Protein AF-A0A958PNJ7-F1 (afdb_monomer_lite)

Radius of gyration: 9.67 Å; chains: 1; bounding box: 20×25×20 Å

Sequence (49 aa):
MNVEIKSDSVLGDLVAGDYRLGAVLSTYGLDFCCHGNRTLAEACEQQSV

Secondary structure (DSSP, 8-state):
------TTSBHHHHHHH-HHHHHHHHHHT--TTT-TTSBHHHHHHHHT-

pLDDT: mean 83.01, std 9.64, range [42.38, 90.94]

Foldseek 3Di:
DDDDADQQDFQLVSCVVPVVVVVVCVVLVQPCPVRRGDGNNVSCVVSVD

Structure (mmCIF, N/CA/C/O backbone):
data_AF-A0A958PNJ7-F1
#
_entry.id   AF-A0A958PNJ7-F1
#
loop_
_atom_site.group_PDB
_atom_site.id
_atom_site.type_symbol
_atom_site.label_atom_id
_atom_site.label_alt_id
_atom_site.label_comp_id
_atom_site.label_asym_id
_atom_site.label_entity_id
_atom_site.label_seq_id
_atom_site.pdbx_PDB_ins_code
_atom_site.Cartn_x
_atom_site.Cartn_y
_atom_site.Cartn_z
_atom_site.occupancy
_atom_site.B_iso_or_equiv
_atom_site.auth_seq_id
_atom_site.auth_comp_id
_atom_site.auth_asym_id
_atom_site.auth_atom_id
_atom_site.pdbx_PDB_model_num
ATOM 1 N N . MET A 1 1 ? 6.066 -16.641 -10.809 1.00 42.38 1 MET A N 1
ATOM 2 C CA . MET A 1 1 ? 6.290 -15.791 -9.624 1.00 42.38 1 MET A CA 1
ATOM 3 C C . MET A 1 1 ? 4.965 -15.644 -8.903 1.00 42.38 1 MET A C 1
ATOM 5 O O . MET A 1 1 ? 3.990 -15.293 -9.552 1.00 42.38 1 MET A O 1
ATOM 9 N N . ASN A 1 2 ? 4.924 -15.959 -7.611 1.00 59.59 2 ASN A N 1
ATOM 10 C CA . ASN A 1 2 ? 3.768 -15.739 -6.749 1.00 59.59 2 ASN A CA 1
ATOM 11 C C . ASN A 1 2 ? 4.121 -14.562 -5.842 1.00 59.59 2 ASN A C 1
ATOM 13 O O . ASN A 1 2 ? 5.102 -14.645 -5.108 1.00 59.59 2 ASN A O 1
ATOM 17 N N . VAL A 1 3 ? 3.376 -13.464 -5.946 1.00 66.94 3 VAL A N 1
ATOM 18 C CA . VAL A 1 3 ? 3.492 -12.344 -5.013 1.00 66.94 3 VAL A CA 1
ATOM 19 C C . VAL A 1 3 ? 2.740 -12.727 -3.736 1.00 66.94 3 VAL A C 1
ATOM 21 O O . VAL A 1 3 ? 1.558 -13.071 -3.780 1.00 66.94 3 VAL A O 1
ATOM 24 N N . GLU A 1 4 ? 3.436 -12.770 -2.602 1.00 75.00 4 GLU A N 1
ATOM 25 C CA . GLU A 1 4 ? 2.808 -13.005 -1.300 1.00 75.00 4 GLU A CA 1
ATOM 26 C C . GLU A 1 4 ? 2.211 -11.689 -0.796 1.00 75.00 4 GLU A C 1
ATOM 28 O O . GLU A 1 4 ? 2.938 -10.766 -0.435 1.00 75.00 4 GLU A O 1
ATOM 33 N N . ILE A 1 5 ? 0.882 -11.594 -0.778 1.00 80.94 5 ILE A N 1
ATOM 34 C CA . ILE A 1 5 ? 0.169 -10.415 -0.276 1.00 80.94 5 ILE A CA 1
ATOM 35 C C . ILE A 1 5 ? 0.008 -10.568 1.238 1.00 80.94 5 ILE A C 1
ATOM 37 O O . ILE A 1 5 ? -0.691 -11.474 1.696 1.00 80.94 5 ILE A O 1
ATOM 41 N N . LYS A 1 6 ? 0.647 -9.691 2.019 1.00 85.38 6 LYS A N 1
ATOM 42 C CA . LYS A 1 6 ? 0.484 -9.625 3.479 1.00 85.38 6 LYS A CA 1
ATOM 43 C C . LYS A 1 6 ? -0.135 -8.298 3.891 1.00 85.38 6 LYS A C 1
ATOM 45 O O . LYS A 1 6 ? 0.037 -7.285 3.223 1.00 85.38 6 LYS A O 1
ATOM 50 N N . SER A 1 7 ? -0.811 -8.294 5.033 1.00 85.44 7 SER A N 1
ATOM 51 C CA . SER A 1 7 ? -1.425 -7.086 5.594 1.00 85.44 7 SER A CA 1
ATOM 52 C C . SER A 1 7 ? -0.383 -6.022 5.974 1.00 85.44 7 SER A C 1
ATOM 54 O O . SER A 1 7 ? -0.665 -4.837 5.883 1.00 85.44 7 SER A O 1
ATOM 56 N N . ASP A 1 8 ? 0.831 -6.448 6.333 1.00 88.44 8 ASP A N 1
ATOM 57 C CA . ASP A 1 8 ? 1.995 -5.588 6.606 1.00 88.44 8 ASP A CA 1
ATOM 58 C C . ASP A 1 8 ? 2.683 -5.077 5.324 1.00 88.44 8 ASP A C 1
ATOM 60 O O . ASP A 1 8 ? 3.489 -4.153 5.359 1.00 88.44 8 ASP A O 1
ATOM 64 N N . SER A 1 9 ? 2.354 -5.646 4.160 1.00 89.50 9 SER A N 1
ATOM 65 C CA . SER A 1 9 ? 2.949 -5.213 2.899 1.00 89.50 9 SER A CA 1
ATOM 66 C C . SER A 1 9 ? 2.464 -3.819 2.519 1.00 89.50 9 SER A C 1
ATOM 68 O O . SER A 1 9 ? 1.269 -3.515 2.554 1.00 89.50 9 SER A O 1
ATOM 70 N N . VAL A 1 10 ? 3.410 -2.981 2.107 1.00 90.50 10 VAL A N 1
ATOM 71 C CA . VAL A 1 10 ? 3.159 -1.622 1.631 1.00 90.50 10 VAL A CA 1
ATOM 72 C C . VAL A 1 10 ? 2.467 -1.671 0.271 1.00 90.50 10 VAL A C 1
ATOM 74 O O . VAL A 1 10 ? 2.917 -2.376 -0.634 1.00 90.50 10 VAL A O 1
ATOM 77 N N . LEU A 1 11 ? 1.391 -0.897 0.105 1.00 88.88 11 LEU A N 1
ATOM 78 C CA . LEU A 1 11 ? 0.620 -0.842 -1.143 1.00 88.88 11 LEU A CA 1
ATOM 79 C C . LEU A 1 11 ? 1.499 -0.524 -2.355 1.00 88.88 11 LEU A C 1
ATOM 81 O O . LEU A 1 11 ? 1.376 -1.161 -3.397 1.00 88.88 11 LEU A O 1
ATOM 85 N N . GLY A 1 12 ? 2.401 0.446 -2.2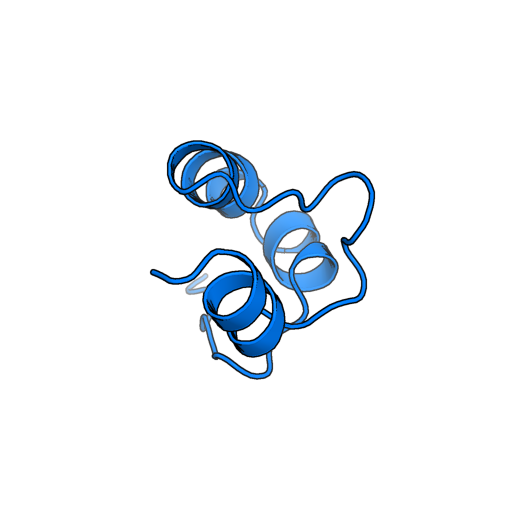18 1.00 88.81 12 GLY A N 1
ATOM 86 C CA . GLY A 1 12 ? 3.317 0.842 -3.281 1.00 88.81 12 GLY A CA 1
ATOM 87 C C . GLY A 1 12 ? 4.275 -0.275 -3.687 1.00 88.81 12 GLY A C 1
ATOM 88 O O . GLY A 1 12 ? 4.519 -0.444 -4.875 1.00 88.81 12 GLY A O 1
ATOM 89 N N . ASP A 1 13 ? 4.761 -1.068 -2.732 1.00 89.88 13 ASP A N 1
ATOM 90 C CA . ASP A 1 13 ? 5.677 -2.185 -2.998 1.00 89.88 13 ASP A CA 1
ATOM 91 C C . ASP A 1 13 ? 4.942 -3.347 -3.683 1.00 89.88 13 ASP A C 1
ATOM 93 O O . ASP A 1 13 ? 5.414 -3.905 -4.673 1.00 89.88 13 ASP A O 1
ATOM 97 N N . LEU A 1 14 ? 3.709 -3.619 -3.237 1.00 88.69 14 LEU A N 1
ATOM 98 C CA . LEU A 1 14 ? 2.798 -4.565 -3.879 1.00 88.69 14 LEU A CA 1
ATOM 99 C C . LEU A 1 14 ? 2.514 -4.176 -5.335 1.00 88.69 14 LEU A C 1
ATOM 101 O O . LEU A 1 14 ? 2.629 -5.015 -6.222 1.00 88.69 14 LEU A O 1
ATOM 105 N N . VAL A 1 15 ? 2.180 -2.911 -5.600 1.00 88.31 15 VAL A N 1
ATOM 106 C CA . VAL A 1 15 ? 1.898 -2.426 -6.962 1.00 88.31 15 VAL A CA 1
ATOM 107 C C . VAL A 1 15 ? 3.171 -2.349 -7.814 1.00 88.31 15 VAL A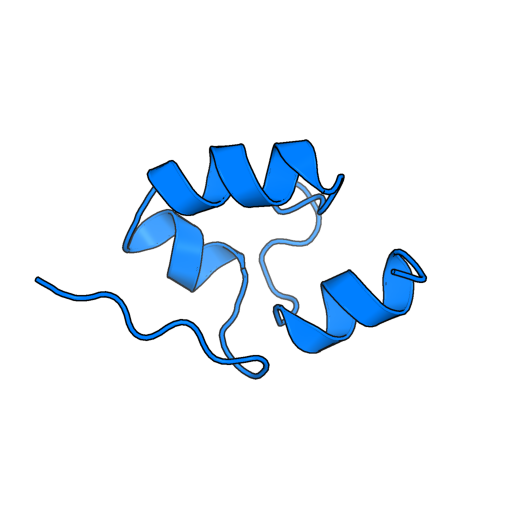 C 1
ATOM 109 O O . VAL A 1 15 ? 3.112 -2.604 -9.016 1.00 88.31 15 VAL A O 1
ATOM 112 N N . ALA A 1 16 ? 4.325 -2.037 -7.216 1.00 88.62 16 ALA A N 1
ATOM 113 C CA . ALA A 1 16 ? 5.617 -2.024 -7.903 1.00 88.62 16 ALA A CA 1
ATOM 114 C C . ALA A 1 16 ? 6.072 -3.434 -8.311 1.00 88.62 16 ALA A C 1
ATOM 116 O O . ALA A 1 16 ? 6.623 -3.608 -9.399 1.00 88.62 16 ALA A O 1
ATOM 117 N N . GLY A 1 17 ? 5.821 -4.436 -7.464 1.00 86.88 17 GLY A N 1
ATOM 118 C CA . GLY A 1 17 ? 6.063 -5.843 -7.778 1.00 86.88 17 GLY A CA 1
ATOM 119 C C . GLY A 1 17 ? 5.009 -6.441 -8.714 1.00 86.88 17 GLY A C 1
ATOM 120 O O . GLY A 1 17 ? 5.341 -7.257 -9.573 1.00 86.88 17 GLY A O 1
ATOM 121 N N . ASP A 1 18 ? 3.749 -6.023 -8.575 1.00 87.62 18 ASP A N 1
ATOM 122 C CA . ASP A 1 18 ? 2.623 -6.537 -9.349 1.00 87.62 18 ASP A CA 1
ATOM 123 C C . ASP A 1 18 ? 1.576 -5.440 -9.618 1.00 87.62 18 ASP A C 1
ATOM 125 O O . ASP A 1 18 ? 0.643 -5.199 -8.849 1.00 87.62 18 ASP A O 1
ATOM 129 N N . TYR A 1 19 ? 1.697 -4.781 -10.773 1.00 87.62 19 TYR A N 1
ATOM 130 C CA . TYR A 1 19 ? 0.812 -3.680 -11.183 1.00 87.62 19 TYR A CA 1
ATOM 131 C C . TYR A 1 19 ? -0.677 -4.068 -11.213 1.00 87.62 19 TYR A C 1
ATOM 133 O O . TYR A 1 19 ? -1.555 -3.207 -11.117 1.00 87.62 19 TYR A O 1
ATOM 141 N N . ARG A 1 20 ? -0.980 -5.368 -11.330 1.00 89.31 20 ARG A N 1
ATOM 142 C CA . ARG A 1 20 ? -2.347 -5.904 -11.306 1.00 89.31 20 ARG A CA 1
ATOM 143 C C . ARG A 1 20 ? -3.027 -5.653 -9.966 1.00 89.31 20 ARG A C 1
ATOM 145 O O . ARG A 1 20 ? -4.238 -5.437 -9.939 1.00 89.31 20 ARG A O 1
ATOM 152 N N . LEU A 1 21 ? -2.256 -5.625 -8.878 1.00 87.94 21 LEU A N 1
ATOM 153 C CA . LEU A 1 21 ? -2.768 -5.291 -7.553 1.00 87.94 21 LEU A CA 1
ATOM 154 C C . LEU A 1 21 ? -3.317 -3.870 -7.524 1.00 87.94 21 LEU A C 1
ATOM 156 O O . LEU A 1 21 ? -4.349 -3.661 -6.908 1.00 87.94 21 LEU A O 1
ATOM 160 N N . GLY A 1 22 ? -2.739 -2.924 -8.270 1.00 88.88 22 GLY A N 1
ATOM 161 C CA . GLY A 1 22 ? -3.262 -1.557 -8.360 1.00 88.88 22 GLY A CA 1
ATOM 162 C C . GLY A 1 22 ? -4.712 -1.510 -8.851 1.00 88.88 22 GLY A C 1
ATOM 163 O O . GLY A 1 22 ? -5.529 -0.781 -8.296 1.00 88.88 22 GLY A O 1
ATOM 164 N N . ALA A 1 23 ? -5.070 -2.347 -9.830 1.00 89.44 23 ALA A N 1
ATOM 165 C CA . ALA A 1 23 ? -6.446 -2.444 -10.323 1.00 89.44 23 ALA A CA 1
ATOM 166 C C . ALA A 1 23 ? -7.400 -3.070 -9.288 1.00 89.44 23 ALA A C 1
ATOM 168 O O . ALA A 1 23 ? -8.535 -2.614 -9.134 1.00 89.44 23 ALA A O 1
ATOM 169 N N . VAL A 1 24 ? -6.937 -4.085 -8.550 1.00 87.94 24 VAL A N 1
ATOM 170 C CA . VAL A 1 24 ? -7.708 -4.709 -7.462 1.00 87.94 24 VAL A CA 1
ATOM 171 C C . VAL A 1 24 ? -7.928 -3.706 -6.332 1.00 87.94 24 VAL A C 1
ATOM 173 O O . VAL A 1 24 ? -9.065 -3.444 -5.962 1.00 87.94 24 VAL A O 1
ATOM 176 N N . LEU A 1 25 ? -6.857 -3.081 -5.844 1.00 87.25 25 LEU A N 1
ATOM 177 C CA . LEU A 1 25 ? -6.877 -2.044 -4.813 1.00 87.25 25 LEU A CA 1
ATOM 178 C C . LEU A 1 25 ? -7.822 -0.904 -5.201 1.00 87.25 25 LEU A C 1
ATOM 180 O O . LEU A 1 25 ? -8.693 -0.534 -4.422 1.00 87.25 25 LEU A O 1
ATOM 184 N N . SER A 1 26 ? -7.733 -0.429 -6.444 1.00 86.38 26 SER A N 1
ATOM 185 C CA . SER A 1 26 ? -8.625 0.606 -6.968 1.00 86.38 26 SER A CA 1
ATOM 186 C C . SER A 1 26 ? -10.095 0.166 -7.005 1.00 86.38 26 SER A C 1
ATOM 188 O O . SER A 1 26 ? -10.968 0.995 -6.770 1.00 86.38 26 SER A O 1
ATOM 190 N N . THR A 1 27 ? -10.379 -1.126 -7.215 1.00 87.62 27 THR A N 1
ATOM 191 C CA . THR A 1 27 ? -11.744 -1.687 -7.143 1.00 87.62 27 THR A CA 1
ATOM 192 C C . THR A 1 27 ? -12.301 -1.661 -5.717 1.00 87.62 27 THR A C 1
ATOM 194 O O . THR A 1 27 ? -13.493 -1.425 -5.536 1.00 87.62 27 THR A O 1
ATOM 197 N N . TYR A 1 28 ? -11.447 -1.850 -4.707 1.00 85.06 28 TYR A N 1
ATOM 198 C CA . TYR A 1 28 ? -11.813 -1.691 -3.292 1.00 85.06 28 TYR A CA 1
ATOM 199 C C . TYR A 1 28 ? -11.822 -0.223 -2.828 1.00 85.06 28 TYR A C 1
ATOM 201 O O . TYR A 1 28 ?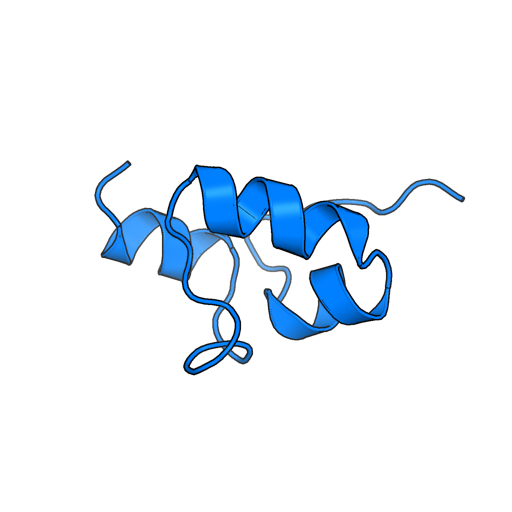 -12.259 0.062 -1.719 1.00 85.06 28 TYR A O 1
ATOM 209 N N . GLY A 1 29 ? -11.379 0.709 -3.679 1.00 82.50 29 GLY A N 1
ATOM 210 C CA . GLY A 1 29 ? -11.238 2.129 -3.354 1.00 82.50 29 GLY A CA 1
ATOM 211 C C . GLY A 1 29 ? -9.933 2.481 -2.632 1.00 82.50 29 GLY A C 1
ATOM 212 O O . GLY A 1 29 ? -9.793 3.606 -2.148 1.00 82.50 29 GLY A O 1
ATOM 213 N N . LEU A 1 30 ? -8.979 1.551 -2.539 1.00 84.94 30 LEU A N 1
ATOM 214 C CA . LEU A 1 30 ? -7.727 1.738 -1.809 1.00 84.94 30 LEU A CA 1
ATOM 215 C C . LEU A 1 30 ? -6.819 2.673 -2.613 1.00 84.94 30 LEU A C 1
ATOM 217 O O . LEU A 1 30 ? -6.210 2.283 -3.611 1.00 84.94 30 LEU A O 1
ATOM 221 N N . ASP A 1 31 ? -6.740 3.928 -2.171 1.00 78.75 31 ASP A N 1
ATOM 222 C CA . ASP A 1 31 ? -5.968 4.973 -2.842 1.00 78.75 31 ASP A CA 1
ATOM 223 C C . ASP A 1 31 ? -4.454 4.754 -2.656 1.00 78.75 31 ASP A C 1
ATOM 225 O O . ASP A 1 31 ? -3.841 5.190 -1.677 1.00 78.75 31 ASP A O 1
ATOM 229 N N . PHE A 1 32 ? -3.841 3.991 -3.561 1.00 82.94 32 PHE A N 1
ATOM 230 C CA . PHE A 1 32 ? -2.400 3.714 -3.552 1.00 82.94 32 PHE A CA 1
ATOM 231 C C . PHE A 1 32 ? -1.578 4.840 -4.203 1.00 82.94 32 PHE A C 1
ATOM 233 O O . PHE A 1 32 ? -0.356 4.857 -4.069 1.00 82.94 32 PHE A O 1
ATOM 240 N N . CYS A 1 33 ? -2.227 5.779 -4.902 1.00 78.00 33 CYS A N 1
ATOM 241 C CA . CYS A 1 33 ? -1.558 6.849 -5.641 1.00 78.00 33 CYS A CA 1
ATOM 242 C C . CYS A 1 33 ? -1.057 7.962 -4.709 1.00 78.00 33 CYS A C 1
ATOM 244 O O . CYS A 1 33 ? 0.090 8.388 -4.826 1.00 78.00 33 CYS A O 1
ATOM 246 N N . CYS A 1 34 ? -1.886 8.418 -3.763 1.00 79.25 34 CYS A N 1
ATOM 247 C CA . CYS A 1 34 ? -1.480 9.434 -2.781 1.00 79.25 34 CYS A CA 1
ATOM 248 C C . CYS A 1 34 ? -0.891 8.826 -1.503 1.00 79.25 34 CYS A C 1
ATOM 250 O O . CYS A 1 34 ? -0.021 9.421 -0.871 1.00 79.25 34 CYS A O 1
ATOM 252 N N . HIS A 1 35 ? -1.340 7.630 -1.130 1.00 80.00 35 HIS A N 1
ATOM 253 C CA . HIS A 1 35 ? -0.956 6.964 0.109 1.00 80.00 35 HIS A CA 1
ATOM 254 C C . HIS A 1 35 ? -0.339 5.593 -0.199 1.00 80.00 35 HIS A C 1
ATOM 256 O O . HIS A 1 35 ? -0.721 4.570 0.359 1.00 80.00 35 HIS A O 1
ATOM 262 N N . GLY A 1 36 ? 0.625 5.552 -1.117 1.00 81.25 36 GLY A N 1
ATOM 263 C CA . GLY A 1 36 ? 1.325 4.314 -1.469 1.00 81.25 36 GLY A CA 1
ATOM 264 C C . GLY A 1 36 ? 2.266 3.796 -0.377 1.00 81.25 36 GLY A C 1
ATOM 265 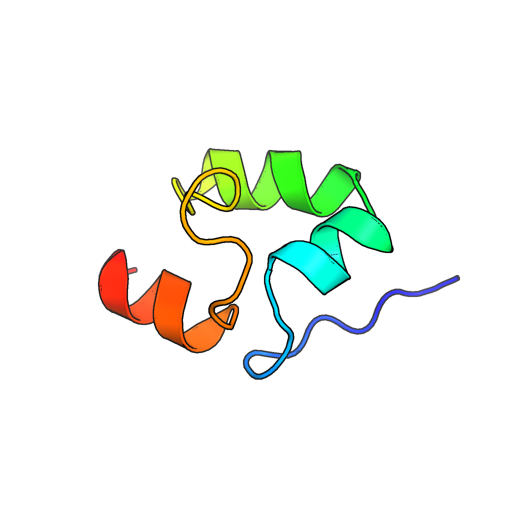O O . GLY A 1 36 ? 2.701 2.657 -0.460 1.00 81.25 36 GLY A O 1
ATOM 266 N N . ASN A 1 37 ? 2.584 4.606 0.640 1.00 86.25 37 ASN A N 1
ATOM 267 C CA . ASN A 1 37 ? 3.526 4.250 1.709 1.00 86.25 37 ASN A CA 1
ATOM 268 C C . ASN A 1 37 ? 2.878 3.552 2.921 1.00 86.25 37 ASN A C 1
ATOM 270 O O . ASN A 1 37 ? 3.591 3.052 3.780 1.00 86.25 37 ASN A O 1
ATOM 274 N N . ARG A 1 38 ? 1.543 3.489 2.982 1.00 89.00 38 ARG A N 1
ATOM 275 C CA . ARG A 1 38 ? 0.811 2.732 4.012 1.00 89.00 38 ARG A CA 1
ATOM 276 C C . ARG A 1 38 ? 0.683 1.260 3.628 1.00 89.00 38 ARG A C 1
ATOM 278 O O . ARG A 1 38 ? 0.760 0.888 2.449 1.00 89.00 38 ARG A O 1
ATOM 285 N N . THR A 1 39 ? 0.484 0.430 4.639 1.00 90.94 39 THR A N 1
ATOM 286 C CA . THR A 1 39 ? 0.296 -1.009 4.471 1.00 90.94 39 THR A CA 1
ATOM 287 C C . THR A 1 39 ? -1.123 -1.335 4.018 1.00 90.94 39 THR A C 1
ATOM 289 O O . THR A 1 39 ? -2.044 -0.521 4.140 1.00 90.94 39 THR A O 1
ATOM 292 N N . LEU A 1 40 ? -1.307 -2.538 3.476 1.00 88.00 40 LEU A N 1
ATOM 293 C CA . LEU A 1 40 ? -2.623 -3.053 3.102 1.00 88.00 40 LEU A CA 1
ATOM 294 C C . LEU A 1 40 ? -3.591 -3.044 4.302 1.00 88.00 40 LEU A C 1
ATOM 296 O O . LEU A 1 40 ? -4.756 -2.699 4.134 1.00 88.00 40 LEU A O 1
ATOM 300 N N . ALA A 1 41 ? -3.101 -3.372 5.505 1.00 88.56 41 ALA A N 1
ATOM 301 C CA . ALA A 1 41 ? -3.879 -3.338 6.744 1.00 88.56 41 ALA A CA 1
ATOM 302 C C . ALA A 1 41 ? -4.402 -1.932 7.049 1.00 88.56 41 AL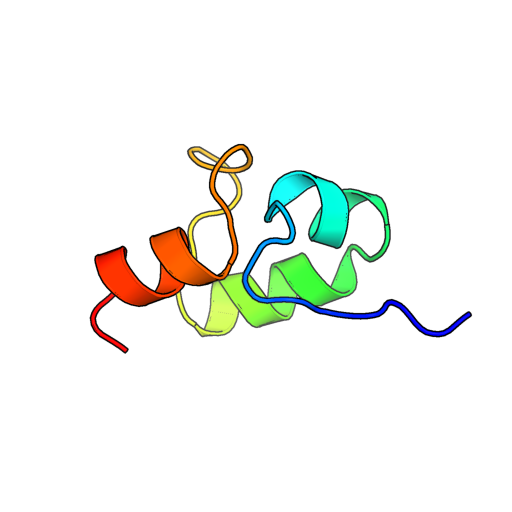A A C 1
ATOM 304 O O . ALA A 1 41 ? -5.606 -1.752 7.209 1.00 88.56 41 ALA A O 1
ATOM 305 N N . GLU A 1 42 ? -3.512 -0.937 7.066 1.00 89.06 42 GLU A N 1
ATOM 306 C CA . GLU A 1 42 ? -3.896 0.442 7.378 1.00 89.06 42 GLU A CA 1
ATOM 307 C C . GLU A 1 42 ? -4.854 1.016 6.339 1.00 89.06 42 GLU A C 1
ATOM 309 O O . GLU A 1 42 ? -5.785 1.749 6.668 1.00 89.06 42 GLU A O 1
ATOM 314 N N . ALA A 1 43 ? -4.639 0.681 5.068 1.00 87.19 43 ALA A N 1
ATOM 315 C CA . ALA A 1 43 ? -5.514 1.131 4.005 1.00 87.19 43 ALA A CA 1
ATOM 316 C C . ALA A 1 43 ? -6.913 0.495 4.107 1.00 87.19 43 ALA A C 1
ATOM 318 O O . ALA A 1 43 ? -7.896 1.215 3.944 1.00 87.19 43 ALA A O 1
ATOM 319 N N . CYS A 1 44 ? -7.015 -0.799 4.443 1.00 85.94 44 CYS A N 1
ATOM 320 C CA . CYS A 1 44 ? -8.301 -1.444 4.737 1.00 85.94 44 CYS A CA 1
ATOM 321 C C . CYS A 1 44 ? -8.987 -0.834 5.968 1.00 85.94 44 CYS A C 1
ATOM 323 O O . CYS A 1 44 ? -10.173 -0.518 5.898 1.00 85.94 44 CYS A O 1
ATOM 325 N N . GLU A 1 45 ? -8.253 -0.599 7.062 1.00 85.81 45 GLU A N 1
ATOM 326 C CA . GLU A 1 45 ? -8.806 0.041 8.267 1.00 85.81 45 GLU A CA 1
ATOM 327 C C . GLU A 1 45 ? -9.352 1.441 7.971 1.00 85.81 45 GLU A C 1
ATOM 329 O O . GLU A 1 45 ? -10.462 1.779 8.383 1.00 85.81 45 GLU A O 1
ATOM 334 N N . GLN A 1 46 ? -8.614 2.252 7.209 1.00 82.94 46 GLN A N 1
ATOM 335 C CA . GLN A 1 46 ? -9.061 3.592 6.821 1.00 82.94 46 GLN A CA 1
ATOM 336 C C . GLN A 1 46 ? -10.269 3.572 5.881 1.00 82.94 46 GLN A C 1
ATOM 338 O O . GLN A 1 46 ? -11.054 4.521 5.869 1.00 82.94 46 GLN A O 1
ATOM 343 N N . GLN A 1 47 ? -10.419 2.512 5.089 1.00 76.31 47 GLN A N 1
ATOM 344 C CA . GLN A 1 47 ? -11.533 2.349 4.163 1.00 76.31 47 GLN A CA 1
ATOM 345 C C . GLN A 1 47 ? -12.797 1.787 4.841 1.00 76.31 47 GLN A C 1
ATOM 347 O O . GLN A 1 47 ? -13.873 1.846 4.247 1.00 76.31 47 GLN A O 1
ATOM 352 N N . SER A 1 48 ? -12.695 1.318 6.093 1.00 63.44 48 SER A N 1
ATOM 353 C CA . SER A 1 48 ? -13.790 0.714 6.868 1.00 63.44 48 SER A CA 1
ATOM 354 C C . SER A 1 48 ? -14.460 -0.475 6.152 1.00 63.44 48 SER A C 1
ATOM 356 O O . SER A 1 48 ? -15.690 -0.602 6.182 1.00 63.44 48 SER A O 1
ATOM 358 N N . VAL A 1 49 ? -13.653 -1.322 5.502 1.00 57.12 49 VAL A N 1
ATOM 359 C CA . VAL A 1 49 ? -14.054 -2.596 4.866 1.00 57.12 49 VAL A CA 1
ATOM 360 C C . VAL A 1 49 ? -13.630 -3.810 5.681 1.00 57.12 49 VAL A C 1
ATOM 362 O O . VAL A 1 49 ? -12.650 -3.699 6.449 1.00 57.12 49 VAL A O 1
#

=== Feature glossary ===
Legend for the data blocks above and below:

— What the protein is —

The amino-acid sequence is the protein's primary structure: the linear order of residues from the N-terminus to the C-terminus, written in one-letter code. Everything else here — the 3D coordinates, the secondary structure, the domain annotations — is ultimately a consequence of this string.

Database cross-references. InterPro integrates a dozen domain/family signature databases into unified entries with residue-range hits. GO terms attach function/process/location labels with evidence codes. CATH codes position the fold in a four-level structural taxonomy. Organism is the NCBI-taxonomy species name.

— Where its atoms are —

The mmCIF block holds the 3D Cartesian coordinates of each backbone atom (N, Cα, C, O) in ångströms. mmCIF is the PDB's canonical archive format — a tagged-loop text representation of the atomic model.

The six renders are orthographic views along the three Cartesian axes in both directions. Representation (cartoon, sticks, or surface) and color scheme (sequence-rainbow or by-chain) vary across proteins so the training set covers all the common visualization conventions.

— Local backbone conformation —

Secondary structure is the local, repeating backbone conformation. DSSP classifies it into eight states by reading the hydrogen-bond network: three helix types (H, G, I), two β types (E, B), two non-regular types (T, S), and unstructured coil (-).

SS3 is a coarse helix/strand/coil call (letters a/b/c) made by the P-SEA algorithm from inter-Cα distances and dihedrals. It is less detailed than DSSP but needs only Cα positions.

Backbone dihedral angles. Every residue except chain termini has a φ (preceding-C → N → Cα → C) and a ψ (N → Cα → C → next-N). They are reported in degrees following the IUPAC sign convention. Secondary structure is essentially a statement about which (φ, ψ) basin each residue occupies.

— Global shape and packing —

The geometric summary reports three shape descriptors. Rg (radius of gyration) measures how spread out the Cα atoms are about their centre of mass; compact globular proteins have small Rg, elongated or unfolded ones large. Cα contacts (<8 Å, |i−j|>4) count long-range residue pairs in spatial proximity — high for tightly packed folds, near zero for rods or random coil. The bounding-box extents give the protein's footprint along x, y, z in Å.

Solvent accessibility: the surface area of each residue that a 1.4 Å water probe can touch, in Å². When only backbone atoms are present the absolute values are lower than full-atom SASA (side chains contribute most of the area) and are flagged as backbone-only.

Plot images: a contact map (which residues are close in 3D, as an N×N binary image), a Ramachandran scatter (backbone torsion angles, revealing secondary-structure composition at a glance), and — for AlphaFold structures — a PAE heatmap (pairwise prediction confidence).

— Structural neighborhood —

Foldseek's 3Di representation compresses backbone geometry into a per-residue letter drawn from a learned twenty-state alphabet. It captures the tertiary interaction pattern around each residue — which residues are packed against it in space, regardless of where they are in sequence.

Structural nearest neighbors (via Foldseek easy-search vs the PDB). Reported per hit: target PDB id, E-value, and alignment TM-score. A TM-score above ~0.5 is the conventional threshold for 'same fold'.

— Confidence and disorder —

pLDDT (predicted Local Distance Difference Test) is AlphaFold's per-residue confidence score, ranging from 0 to 100. Values above 90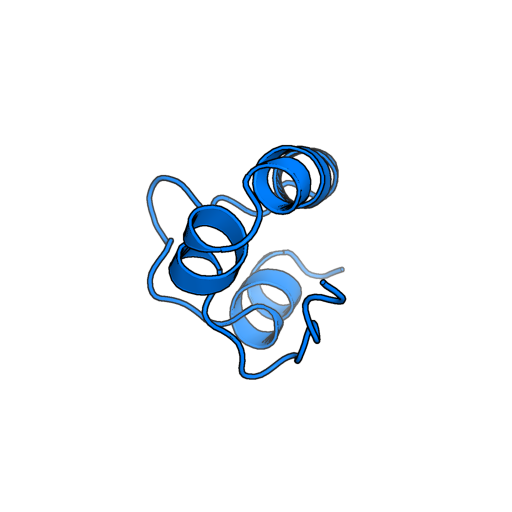 indicate high confidence (typically well-packed cores); 70–90 is confident; 50–70 low confidence; below 50 usually means the region is disordered or the prediction is unreliable there. AlphaFold stores pLDDT in the mmCIF B-factor column.

For experimental (PDB) structures, the B-factor (temperature factor) quantifies the positional spread of each atom in the crystal — a combination of thermal vibration and static disorder — in units of Å². High B-factors mark flexible loops or poorly resolved regions; low B-factors mark the rigid, well-ordered core.

Predicted Aligned Error (PAE) is an AlphaFold confidence matrix: entry (i, j) is the expected error in the position of residue j, in ångströms, when the prediction is superimposed on the true structure at residue i. Low PAE within a block of residues means that block is internally rigid and well-predicted; high PAE between two blocks means their relative placement is uncertain even if each block individually is confident.